Protein AF-A0A5D2BMU1-F1 (afdb_monomer)

Organism: Gossypium darwinii (NCBI:txid34276)

Nearest PDB structures (foldseek):
  6eri-assembly1_AC  TM=9.674E-01  e=3.797E-11  Spinacia oleracea
  6ddg-assembly1_B  TM=9.642E-01  e=1.837E-08  Staphylococcus aureus
  8uu5-assembly1_C  TM=9.598E-01  e=7.418E-08  Listeria innocua
  7p7t-assembly1_G  TM=9.546E-01  e=7.928E-08  Enterococcus faecalis
  7aqc-assembly1_C  TM=9.639E-01  e=1.760E-07  Bacillus subtilis subsp. subtilis str. 168

Mean predicted aligned error: 8.5 Å

Foldseek 3Di:
DPPFWDWDQDPVRDIDTDGPPDDDDDDDDPPPCPVVDDLPDPVSCVVVVDDDDDDLCPADVLQAVNHDDPDRDDSPDPADADSVRHGDPPDDPDDPPVVPPD

Structure (mmCIF, N/CA/C/O backbone):
data_AF-A0A5D2BMU1-F1
#
_entry.id   AF-A0A5D2BMU1-F1
#
loop_
_atom_site.group_PDB
_atom_site.id
_atom_site.type_symbol
_atom_site.label_atom_id
_atom_site.label_alt_id
_atom_site.label_comp_id
_atom_site.label_asym_id
_atom_site.label_entity_id
_atom_site.label_seq_id
_atom_site.pdbx_PDB_ins_code
_atom_site.Cartn_x
_atom_site.Cartn_y
_atom_site.Cartn_z
_atom_site.occupancy
_atom_site.B_iso_or_equiv
_atom_site.auth_seq_id
_atom_site.auth_comp_id
_atom_site.auth_asym_id
_atom_site.auth_atom_id
_atom_site.pdbx_PDB_model_num
ATOM 1 N N . MET A 1 1 ? -10.037 12.854 35.973 1.00 44.50 1 MET A N 1
ATOM 2 C CA . MET A 1 1 ? -10.984 12.004 35.218 1.00 44.50 1 MET A CA 1
ATOM 3 C C . MET A 1 1 ? -10.888 12.369 33.748 1.00 44.50 1 MET A C 1
ATOM 5 O O . MET A 1 1 ? -11.190 13.500 33.395 1.00 44.50 1 MET A O 1
ATOM 9 N N . GLU A 1 2 ? -10.404 11.451 32.914 1.00 57.00 2 GLU A N 1
ATOM 10 C CA . GLU A 1 2 ? -10.322 11.595 31.454 1.00 57.00 2 GLU A CA 1
ATOM 11 C C . GLU A 1 2 ? -11.751 11.824 30.913 1.00 57.00 2 GLU A C 1
ATOM 13 O O . GLU A 1 2 ? -12.564 10.905 30.889 1.00 57.00 2 GLU A O 1
ATOM 18 N N . GLY A 1 3 ? -12.145 13.079 30.670 1.00 70.19 3 GLY A N 1
ATOM 19 C CA . GLY A 1 3 ? -13.566 13.463 30.733 1.00 70.19 3 GLY A CA 1
ATOM 20 C C . GLY A 1 3 ? -14.370 13.262 29.448 1.00 70.19 3 GLY A C 1
ATOM 21 O O . GLY A 1 3 ? -15.542 12.908 29.516 1.00 70.19 3 GLY A O 1
ATOM 22 N N . LYS A 1 4 ? -13.756 13.456 28.275 1.00 84.19 4 LYS A N 1
ATOM 23 C CA . LYS A 1 4 ? -14.476 13.548 26.983 1.00 84.19 4 LYS A CA 1
ATOM 24 C C . LYS A 1 4 ? -13.999 12.559 25.916 1.00 84.19 4 LYS A C 1
ATOM 26 O O . LYS A 1 4 ? -14.730 12.292 24.966 1.00 84.19 4 LYS A O 1
ATOM 31 N N . SER A 1 5 ? -12.817 11.984 26.10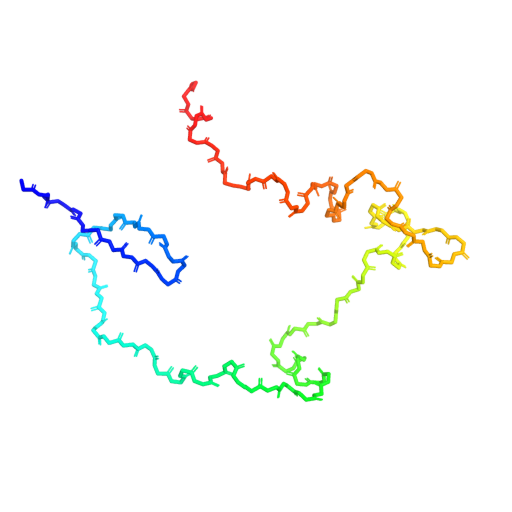6 1.00 89.50 5 SER A N 1
ATOM 32 C CA . SER A 1 5 ? -12.153 11.128 25.123 1.00 89.50 5 SER A CA 1
ATOM 33 C C . SER A 1 5 ? -11.799 9.777 25.739 1.00 89.50 5 SER A C 1
ATOM 35 O O . SER A 1 5 ? -11.644 9.677 26.956 1.00 89.50 5 SER A O 1
ATOM 37 N N . ALA A 1 6 ? -11.701 8.753 24.901 1.00 89.94 6 ALA A N 1
ATOM 38 C CA . ALA A 1 6 ? -11.216 7.423 25.224 1.00 89.94 6 ALA A CA 1
ATOM 39 C C . ALA A 1 6 ? -10.002 7.105 24.343 1.00 89.94 6 ALA A C 1
ATOM 41 O O . ALA A 1 6 ? -9.972 7.450 23.158 1.00 89.94 6 ALA A O 1
ATOM 42 N N . THR A 1 7 ? -9.009 6.443 24.928 1.00 92.81 7 THR A N 1
ATOM 43 C CA . THR A 1 7 ? -7.801 6.001 24.228 1.00 92.81 7 THR A CA 1
ATOM 44 C C . THR A 1 7 ? -8.036 4.629 23.594 1.00 92.81 7 THR A C 1
ATOM 46 O O . THR A 1 7 ? -8.392 3.681 24.292 1.00 92.81 7 THR A O 1
ATOM 49 N N . LEU A 1 8 ? -7.832 4.505 22.279 1.00 92.69 8 LEU A N 1
ATOM 50 C CA . LEU A 1 8 ? -8.016 3.256 21.531 1.00 92.69 8 LEU A CA 1
ATOM 51 C C . LEU A 1 8 ? -6.769 2.912 20.711 1.00 92.69 8 LEU A C 1
ATOM 53 O O . LEU A 1 8 ? -6.119 3.795 20.153 1.00 92.69 8 LEU A O 1
ATOM 57 N N . LYS A 1 9 ? -6.460 1.615 20.607 1.00 95.25 9 LYS A N 1
ATOM 58 C CA . LYS A 1 9 ? -5.410 1.087 19.726 1.00 95.25 9 LYS A CA 1
ATOM 59 C C . LYS A 1 9 ? -6.034 0.601 18.419 1.00 95.25 9 LYS A C 1
ATOM 61 O O . LYS A 1 9 ? -6.881 -0.289 18.428 1.00 95.25 9 LYS A O 1
ATOM 66 N N . LEU A 1 10 ? -5.614 1.189 17.306 1.00 94.62 10 LEU A N 1
ATOM 67 C CA . LEU A 1 10 ? -6.088 0.859 15.963 1.00 94.62 10 LEU A CA 1
ATOM 68 C C . LEU A 1 10 ? -5.397 -0.405 15.416 1.00 94.62 10 LEU A C 1
ATOM 70 O O . LEU A 1 10 ? -4.308 -0.758 15.876 1.00 94.62 10 LEU A O 1
ATOM 74 N N . PRO A 1 11 ? -5.965 -1.073 14.390 1.00 92.88 11 PRO A N 1
ATOM 75 C CA . PRO A 1 11 ? -5.305 -2.197 13.717 1.00 92.88 11 PRO A CA 1
ATOM 76 C C . PRO A 1 11 ? -3.987 -1.807 13.027 1.00 92.88 11 PRO A C 1
ATOM 78 O O . PRO A 1 11 ? -3.164 -2.677 12.765 1.00 92.88 11 PRO A O 1
ATOM 81 N N . SER A 1 12 ? -3.754 -0.512 12.773 1.00 92.69 12 SER A N 1
ATOM 82 C CA . SER A 1 12 ? -2.456 0.024 12.336 1.00 92.69 12 SER A CA 1
ATOM 83 C C . SER A 1 12 ? -1.376 -0.017 13.429 1.00 92.69 12 SER A C 1
ATOM 85 O O . SER A 1 12 ? -0.209 0.219 13.135 1.00 92.69 12 SER A O 1
ATOM 87 N N . GLY A 1 13 ? -1.746 -0.286 14.686 1.00 92.50 13 GLY A N 1
ATOM 88 C CA . GLY A 1 13 ? -0.873 -0.207 15.860 1.00 92.50 13 GLY A CA 1
ATOM 89 C C . GLY A 1 13 ? -0.827 1.177 16.515 1.00 92.50 13 GLY A C 1
ATOM 90 O O . GLY A 1 13 ? -0.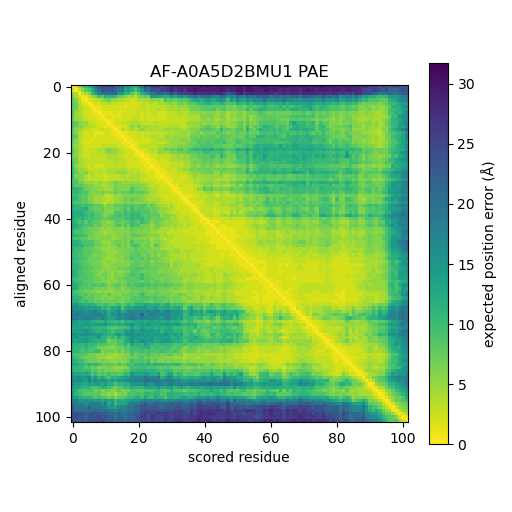345 1.289 17.641 1.00 92.50 13 GLY A O 1
ATOM 91 N N . GLU A 1 14 ? -1.368 2.202 15.852 1.00 93.56 14 GLU A N 1
ATOM 92 C CA . GLU A 1 14 ? -1.459 3.575 16.355 1.00 93.56 14 GLU A CA 1
ATOM 93 C C . GLU A 1 14 ? -2.418 3.674 17.551 1.00 93.56 14 GLU A C 1
ATOM 95 O O . GLU A 1 14 ? -3.493 3.066 17.555 1.00 93.56 14 GLU A O 1
ATOM 100 N N . VAL A 1 15 ? -2.040 4.461 18.559 1.00 94.94 15 VAL A N 1
ATOM 101 C CA . VAL A 1 15 ? -2.894 4.787 19.706 1.00 94.94 15 VAL A CA 1
ATOM 102 C C . VAL A 1 15 ? -3.490 6.172 19.489 1.00 94.94 15 VAL A C 1
ATOM 104 O O . VAL A 1 15 ? -2.754 7.150 19.370 1.00 94.94 15 VAL A O 1
ATOM 107 N N . ARG A 1 16 ? -4.822 6.259 19.440 1.00 93.25 16 ARG A N 1
ATOM 108 C CA . ARG A 1 16 ? -5.547 7.493 19.122 1.00 93.25 16 ARG A CA 1
ATOM 109 C C . ARG A 1 16 ? -6.655 7.774 20.134 1.00 93.25 16 ARG A C 1
ATOM 111 O O . ARG A 1 16 ? -7.341 6.864 20.596 1.00 93.25 16 ARG A O 1
ATOM 118 N N . LEU A 1 17 ? -6.845 9.056 20.442 1.00 93.50 17 LEU A N 1
ATOM 119 C CA . LEU A 1 17 ? -7.952 9.551 21.258 1.00 93.50 17 LEU A CA 1
ATOM 120 C C . LEU A 1 17 ? -9.208 9.736 20.398 1.00 93.50 17 LEU A C 1
ATOM 122 O O . LEU A 1 17 ? -9.170 10.419 19.372 1.00 93.50 17 LEU A O 1
ATOM 126 N N . ILE A 1 18 ? -10.322 9.149 20.831 1.00 92.25 18 ILE A N 1
ATOM 127 C CA . ILE A 1 18 ? -11.637 9.236 20.176 1.00 92.25 18 ILE A CA 1
ATOM 128 C C . ILE A 1 18 ? -12.670 9.744 21.190 1.00 92.25 18 ILE A C 1
ATOM 130 O O . ILE A 1 18 ? -12.530 9.509 22.385 1.00 92.25 18 ILE A O 1
ATOM 134 N N . SER A 1 19 ? -13.699 10.468 20.745 1.00 92.75 19 SER A N 1
ATOM 135 C CA . SER A 1 19 ? -14.782 10.933 21.625 1.00 92.75 19 SER A CA 1
ATOM 136 C C . SER A 1 19 ? -15.550 9.761 22.242 1.00 92.75 19 SER A C 1
ATOM 138 O O . SER A 1 19 ? -15.857 8.785 21.559 1.00 92.75 19 SER A O 1
ATOM 140 N N . LYS A 1 20 ? -15.930 9.881 23.518 1.00 91.31 20 LYS A N 1
ATOM 141 C CA . LYS A 1 20 ? -16.733 8.861 24.220 1.00 91.31 20 LYS A CA 1
ATOM 142 C C . LYS A 1 20 ? -18.146 8.690 23.659 1.00 91.31 20 LYS A C 1
ATOM 144 O O . LYS A 1 20 ? -18.767 7.662 23.893 1.00 91.31 20 LYS A O 1
ATOM 149 N N . ASN A 1 21 ? -18.641 9.681 22.920 1.00 92.69 21 ASN A N 1
ATOM 150 C CA . ASN A 1 21 ? -19.979 9.646 22.327 1.00 92.69 21 ASN A CA 1
ATOM 151 C C . ASN A 1 21 ? -20.027 8.844 21.012 1.00 92.69 21 ASN A C 1
ATOM 153 O O . ASN A 1 21 ? -21.094 8.712 20.418 1.00 92.69 21 ASN A O 1
ATOM 157 N N . CYS A 1 22 ? -18.890 8.341 20.520 1.00 92.12 22 CYS A N 1
ATOM 158 C CA . CYS A 1 22 ? -18.842 7.524 19.312 1.00 92.12 22 CYS A CA 1
ATOM 159 C C . CYS A 1 22 ? -19.349 6.100 19.587 1.00 92.12 22 CYS A C 1
ATOM 161 O O . CYS A 1 22 ? -18.905 5.441 20.524 1.00 92.12 22 CYS A O 1
ATOM 163 N N . SER A 1 23 ? -20.244 5.599 18.735 1.00 92.94 23 SER A N 1
ATOM 164 C CA . SER A 1 23 ? -20.715 4.212 18.794 1.00 92.94 23 SER A CA 1
ATOM 165 C C . SER A 1 23 ? -19.676 3.244 18.223 1.00 92.94 23 SER A C 1
ATOM 167 O O . SER A 1 23 ? -19.003 3.547 17.238 1.00 92.94 23 SER A O 1
ATOM 169 N N . ALA A 1 24 ? -19.584 2.052 18.810 1.00 92.88 24 ALA A N 1
ATOM 170 C CA . ALA A 1 24 ? -18.737 0.964 18.334 1.00 92.88 24 ALA A CA 1
ATOM 171 C C . ALA A 1 24 ? -19.467 -0.377 18.482 1.00 92.88 24 ALA A C 1
ATOM 173 O O . ALA A 1 24 ? -20.343 -0.526 19.332 1.00 92.88 24 ALA A O 1
ATOM 174 N N . THR A 1 25 ? -19.102 -1.353 17.652 1.00 94.62 25 THR A N 1
ATOM 175 C CA . THR A 1 25 ? -19.602 -2.731 17.760 1.00 94.62 25 THR A CA 1
ATOM 176 C C . THR A 1 25 ? -18.558 -3.599 18.448 1.00 94.62 25 THR A C 1
ATOM 178 O O . THR A 1 25 ? -17.365 -3.473 18.174 1.00 94.62 25 THR A O 1
ATOM 181 N N . VAL A 1 26 ? -19.005 -4.478 19.344 1.00 94.06 26 VAL A N 1
ATOM 182 C CA . VAL A 1 26 ? -18.133 -5.417 20.054 1.00 94.06 26 VAL A CA 1
ATOM 183 C C . VAL A 1 26 ? -17.835 -6.619 19.160 1.00 94.06 26 VAL A C 1
ATOM 185 O O . VAL A 1 26 ? -18.752 -7.251 18.644 1.00 94.06 26 VAL A O 1
ATOM 188 N N . GLY A 1 27 ? -16.553 -6.955 19.018 1.00 93.31 27 GLY A N 1
ATOM 189 C CA . GLY A 1 27 ? -16.097 -8.160 18.325 1.00 93.31 27 GLY A CA 1
ATOM 190 C C . GLY A 1 27 ? -15.116 -7.887 17.188 1.00 93.31 27 GLY A C 1
ATOM 191 O O . GLY A 1 27 ? -14.861 -6.748 16.801 1.00 93.31 27 GLY A O 1
ATOM 192 N N . GLN A 1 28 ? -14.540 -8.965 16.662 1.00 92.56 28 GLN A N 1
ATOM 193 C CA . GLN A 1 28 ? -13.663 -8.928 15.497 1.00 92.56 28 GLN A CA 1
ATOM 194 C C . GLN A 1 28 ? -14.491 -9.070 14.214 1.00 92.56 28 GLN A C 1
ATOM 196 O O . GLN A 1 28 ? -15.447 -9.842 14.164 1.00 92.56 28 GLN A O 1
ATOM 201 N N . VAL A 1 29 ? -14.093 -8.369 13.151 1.00 94.88 29 VAL A N 1
ATOM 202 C CA . VAL A 1 29 ? -14.673 -8.580 11.817 1.00 94.88 29 VAL A CA 1
ATOM 203 C C . VAL A 1 29 ? -14.386 -10.017 11.359 1.00 94.88 29 VAL A C 1
ATOM 205 O O . VAL A 1 29 ? -13.245 -10.477 11.422 1.00 94.88 29 VAL A O 1
ATOM 208 N N . GLY A 1 30 ? -15.423 -10.732 10.908 1.00 94.06 30 GLY A N 1
ATOM 209 C 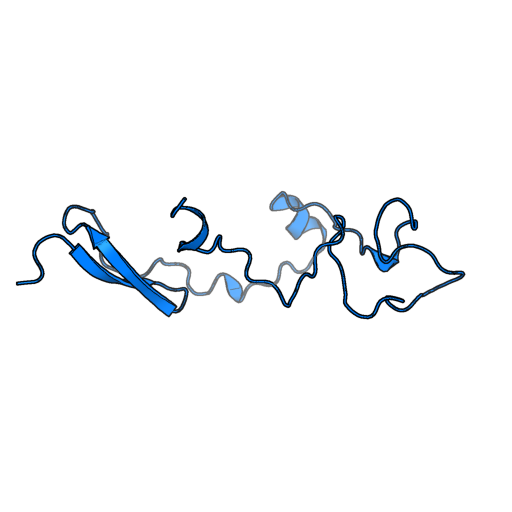CA . GLY A 1 30 ? -15.308 -12.108 10.409 1.00 94.06 30 GLY A CA 1
ATOM 210 C C . GLY A 1 30 ? -14.488 -12.233 9.113 1.00 94.06 30 GLY A C 1
ATOM 211 O O . GLY A 1 30 ? -13.998 -11.247 8.571 1.00 94.06 30 GLY A O 1
ATOM 212 N N . ASN A 1 31 ? -14.363 -13.458 8.580 1.00 92.81 31 ASN A N 1
ATOM 213 C CA . ASN A 1 31 ? -13.576 -13.761 7.367 1.00 92.81 31 ASN A CA 1
ATOM 214 C C . ASN A 1 31 ? -12.066 -13.440 7.505 1.00 92.81 31 ASN A C 1
ATOM 216 O O . ASN A 1 31 ? -11.427 -12.910 6.596 1.00 92.81 31 ASN A O 1
ATOM 220 N N . VAL A 1 32 ? -11.478 -13.813 8.647 1.00 93.00 32 VAL A N 1
ATOM 221 C CA . VAL A 1 32 ? -10.061 -13.566 8.989 1.00 93.00 32 VAL A CA 1
ATOM 222 C C . VAL A 1 32 ? -9.083 -14.164 7.957 1.00 93.00 32 VAL A C 1
ATOM 224 O O . VAL A 1 32 ? -8.026 -13.596 7.695 1.00 93.00 32 VAL A O 1
ATOM 227 N N . GLY A 1 33 ? -9.452 -15.274 7.308 1.00 93.00 33 GLY A N 1
ATOM 228 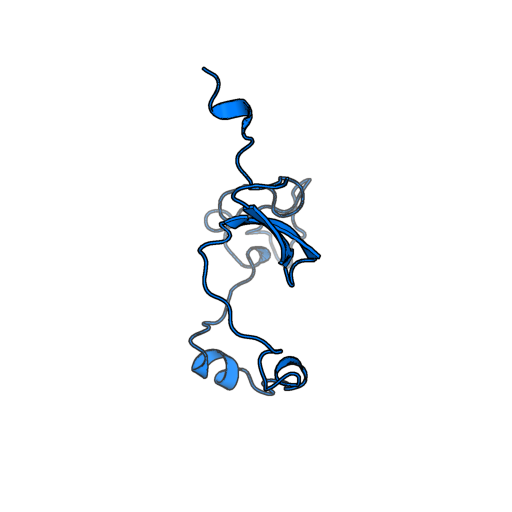C CA . GLY A 1 33 ? -8.631 -15.974 6.310 1.00 93.00 33 GLY A CA 1
ATOM 229 C C . GLY A 1 33 ? -8.658 -15.383 4.895 1.00 93.00 33 GLY A C 1
ATOM 230 O O . GLY A 1 33 ? -8.109 -15.987 3.974 1.00 93.00 33 GLY A O 1
ATOM 231 N N . VAL A 1 34 ? -9.286 -14.222 4.668 1.00 93.38 34 VAL A N 1
ATOM 232 C CA . VAL A 1 34 ? -9.412 -13.646 3.314 1.00 93.38 34 VAL A CA 1
ATOM 233 C C . VAL A 1 34 ? -8.059 -13.427 2.625 1.00 93.38 34 VAL A C 1
ATOM 235 O O . VAL A 1 34 ? -7.940 -13.661 1.424 1.00 93.38 34 VAL A O 1
ATOM 238 N N . ASN A 1 35 ? -7.024 -13.077 3.393 1.00 92.25 35 ASN A N 1
ATOM 239 C CA . ASN A 1 35 ? -5.674 -12.820 2.884 1.00 92.25 35 ASN A CA 1
ATOM 240 C C . ASN A 1 35 ? -4.898 -14.092 2.507 1.00 92.25 35 ASN A C 1
ATOM 242 O O . ASN A 1 35 ? -3.860 -13.994 1.860 1.00 92.25 35 ASN A O 1
ATOM 246 N N . GLN A 1 36 ? -5.382 -15.279 2.883 1.00 93.62 36 GLN A N 1
ATOM 247 C CA . GLN A 1 36 ? -4.750 -16.552 2.512 1.00 93.62 36 GLN A CA 1
ATOM 248 C C . GLN A 1 36 ? -5.095 -16.973 1.074 1.00 93.62 36 GLN A C 1
ATOM 250 O O . GLN A 1 36 ? -4.478 -17.883 0.523 1.00 93.62 36 GLN A O 1
ATOM 255 N N . LYS A 1 37 ? -6.081 -16.322 0.446 1.00 91.94 37 LYS A N 1
ATOM 256 C CA . LYS A 1 37 ? -6.521 -16.635 -0.916 1.00 91.94 37 LYS A CA 1
ATOM 257 C C . LYS A 1 37 ? -5.588 -15.986 -1.943 1.00 91.94 37 LYS A C 1
ATOM 259 O O . LYS A 1 37 ? -5.437 -14.767 -1.971 1.00 91.94 37 LYS A O 1
ATOM 264 N N . SER A 1 38 ? -5.027 -16.788 -2.848 1.00 91.06 38 SER A N 1
ATOM 265 C CA . SER A 1 38 ? -4.325 -16.288 -4.037 1.00 91.06 38 SER A CA 1
ATOM 266 C C . SER A 1 38 ? -5.302 -16.091 -5.199 1.00 91.06 38 SER A C 1
ATOM 268 O O . SER A 1 38 ? -6.158 -16.935 -5.451 1.00 91.06 38 SER A O 1
ATOM 270 N N . LEU A 1 39 ? -5.169 -14.984 -5.940 1.00 90.50 39 LEU A N 1
ATOM 271 C CA . LEU A 1 39 ? -6.047 -14.663 -7.077 1.00 90.50 39 LEU A CA 1
ATOM 272 C C . LEU A 1 39 ? -5.832 -15.580 -8.299 1.00 90.50 39 LEU A C 1
ATOM 274 O O . LEU A 1 39 ? -6.708 -15.639 -9.167 1.00 90.50 39 LEU A O 1
ATOM 278 N N . GLY A 1 40 ? -4.691 -16.282 -8.372 1.00 93.81 40 GLY A N 1
ATOM 279 C CA . GLY A 1 40 ? -4.364 -17.351 -9.332 1.00 93.81 40 GLY A CA 1
ATOM 280 C C . GLY A 1 40 ? -4.161 -16.931 -10.796 1.00 93.81 40 GLY A C 1
ATOM 281 O O . GLY A 1 40 ? -3.258 -17.429 -11.457 1.00 93.81 40 GLY A O 1
ATOM 282 N N . ARG A 1 41 ? -4.962 -15.993 -11.312 1.00 94.50 41 ARG A N 1
ATOM 283 C CA . ARG A 1 41 ? -4.920 -15.504 -12.700 1.00 94.50 41 ARG A CA 1
ATOM 284 C C . ARG A 1 41 ? -5.008 -13.983 -12.765 1.00 94.50 41 ARG A C 1
ATOM 286 O O . ARG A 1 41 ? -5.617 -13.345 -11.906 1.00 94.50 41 ARG A O 1
ATOM 293 N N . ALA A 1 42 ? -4.482 -13.407 -13.845 1.00 92.56 42 ALA A N 1
ATOM 294 C CA . ALA A 1 42 ? -4.531 -11.965 -14.083 1.00 92.56 42 ALA A CA 1
ATOM 295 C C . ALA A 1 42 ? -5.974 -11.419 -14.126 1.00 92.56 42 ALA A C 1
ATOM 297 O O . ALA A 1 42 ? -6.265 -10.402 -13.501 1.00 92.56 42 ALA A O 1
ATOM 298 N N . GLY A 1 43 ? -6.899 -12.134 -14.783 1.00 94.75 43 GLY A N 1
ATOM 299 C CA . GLY A 1 43 ? -8.300 -11.713 -14.922 1.00 94.75 43 GLY A CA 1
ATOM 300 C C . GLY A 1 43 ? -9.047 -11.546 -13.593 1.00 94.75 43 GLY A C 1
ATOM 301 O O . GLY A 1 43 ? -9.851 -10.627 -13.461 1.00 94.75 43 GLY A O 1
ATOM 302 N N . SER A 1 44 ? -8.716 -12.343 -12.569 1.00 94.62 44 SER A N 1
ATOM 303 C CA . SER A 1 44 ? -9.314 -12.214 -11.232 1.00 94.62 44 SER A CA 1
ATOM 304 C C . SER A 1 44 ? -9.035 -10.843 -10.607 1.00 94.62 44 SER A C 1
ATOM 306 O O . SER A 1 44 ? -9.858 -10.327 -9.859 1.00 94.62 44 SER A O 1
ATOM 308 N N . LYS A 1 45 ? -7.894 -10.217 -10.927 1.00 94.38 45 LYS A N 1
ATOM 309 C CA . LYS A 1 45 ? -7.565 -8.861 -10.465 1.00 94.38 45 LYS A CA 1
ATOM 310 C C . LYS A 1 45 ? -8.409 -7.801 -11.179 1.00 94.38 45 LYS A C 1
ATOM 312 O O . LYS A 1 45 ? -8.831 -6.838 -10.542 1.00 94.38 45 LYS A O 1
ATOM 317 N N . CYS A 1 46 ? -8.711 -8.011 -12.460 1.00 94.88 46 CYS A N 1
ATOM 318 C CA . CYS A 1 46 ? -9.581 -7.1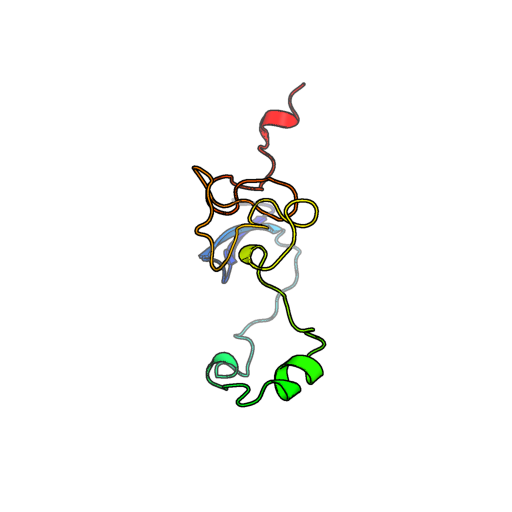26 -13.233 1.00 94.88 46 CYS A CA 1
ATOM 319 C C . CYS A 1 46 ? -11.030 -7.154 -12.727 1.00 94.88 46 CYS A C 1
ATOM 321 O O . CYS A 1 46 ? -11.675 -6.111 -12.704 1.00 94.88 46 CYS A O 1
ATOM 323 N N . TRP A 1 47 ? -11.524 -8.303 -12.252 1.00 95.69 47 TRP A N 1
ATOM 324 C CA . TRP A 1 47 ? -12.857 -8.413 -11.636 1.00 95.69 47 TRP A CA 1
ATOM 325 C C . TRP A 1 47 ? -13.008 -7.586 -10.358 1.00 95.69 47 TRP A C 1
ATOM 327 O O . TRP A 1 47 ? -14.104 -7.147 -10.034 1.00 95.69 47 TRP A O 1
ATOM 337 N N . LEU A 1 48 ? -11.899 -7.311 -9.666 1.00 94.94 48 LEU A N 1
ATOM 338 C CA . LEU A 1 48 ? -11.851 -6.410 -8.512 1.00 94.94 48 LEU A CA 1
ATOM 339 C C . LEU A 1 48 ? -11.746 -4.925 -8.916 1.00 94.94 48 LEU A C 1
ATOM 341 O O . LEU A 1 48 ? -11.414 -4.090 -8.077 1.00 94.94 48 LEU A O 1
ATOM 345 N N . GLY A 1 49 ? -11.923 -4.592 -10.200 1.00 95.06 49 GLY A N 1
ATOM 346 C CA . GLY A 1 49 ? -11.795 -3.229 -10.726 1.00 95.06 49 GLY A CA 1
ATOM 347 C C . GLY A 1 49 ? -10.353 -2.712 -10.814 1.00 95.06 49 GLY A C 1
ATOM 348 O O . GLY A 1 49 ? -10.132 -1.538 -11.108 1.00 95.06 49 GLY A O 1
ATOM 349 N N . LYS A 1 50 ? -9.342 -3.558 -10.573 1.00 95.12 50 LYS A N 1
ATOM 350 C CA . LYS A 1 50 ? -7.929 -3.154 -10.610 1.00 95.12 50 LYS A CA 1
ATOM 351 C C . LYS A 1 50 ? -7.342 -3.371 -12.001 1.00 95.12 50 LYS A C 1
ATOM 353 O O . LYS A 1 50 ? -7.124 -4.507 -12.422 1.00 95.12 50 LYS A O 1
ATOM 358 N N . ARG A 1 51 ? -7.035 -2.271 -12.691 1.00 95.00 51 ARG A N 1
ATOM 359 C CA . ARG A 1 51 ? -6.382 -2.281 -14.009 1.00 95.00 51 ARG A CA 1
ATOM 360 C C . ARG A 1 51 ? -4.893 -2.665 -13.901 1.00 95.00 51 ARG A C 1
ATOM 362 O O . ARG A 1 51 ? -4.292 -2.487 -12.836 1.00 95.00 51 ARG A O 1
ATOM 369 N N . PRO A 1 52 ? -4.280 -3.193 -14.977 1.00 95.12 52 PRO A N 1
ATOM 370 C CA . PRO A 1 52 ? -2.832 -3.386 -15.047 1.00 95.12 52 PRO A CA 1
ATOM 371 C C . PRO A 1 52 ? -2.077 -2.072 -14.805 1.00 95.12 52 PRO A C 1
ATOM 373 O O . PRO A 1 52 ? -2.511 -1.016 -15.258 1.00 95.12 52 PRO A O 1
ATOM 376 N N . VAL A 1 53 ? -0.944 -2.146 -14.103 1.00 95.56 53 VAL A N 1
ATOM 377 C CA . VAL A 1 53 ? -0.084 -0.992 -13.796 1.00 95.56 53 VAL A CA 1
ATOM 378 C C . VAL A 1 53 ? 1.251 -1.173 -14.511 1.00 95.56 53 VAL A C 1
ATOM 380 O O . VAL A 1 53 ? 1.855 -2.244 -14.425 1.00 95.56 53 VAL A O 1
ATOM 383 N N . VAL A 1 54 ? 1.710 -0.133 -15.208 1.00 95.12 54 VAL A N 1
ATOM 384 C CA . VAL A 1 54 ? 2.984 -0.123 -15.940 1.00 95.12 54 VAL A CA 1
ATOM 385 C C . VAL A 1 54 ? 4.100 0.387 -15.028 1.00 95.12 54 VAL A C 1
ATOM 387 O O . VAL A 1 54 ? 3.908 1.321 -14.253 1.00 95.12 54 VAL A O 1
ATOM 390 N N . ARG A 1 55 ? 5.284 -0.231 -15.102 1.00 93.31 55 ARG A N 1
ATOM 391 C CA . ARG A 1 55 ? 6.460 0.211 -14.336 1.00 93.31 55 ARG A CA 1
ATOM 392 C C . ARG A 1 55 ? 7.053 1.471 -14.966 1.00 93.31 55 ARG A C 1
ATOM 394 O O . ARG A 1 55 ? 7.331 1.467 -16.159 1.00 93.31 55 ARG A O 1
ATOM 401 N N . GLY A 1 56 ? 7.362 2.478 -14.149 1.00 91.88 56 GLY A N 1
ATOM 402 C CA . GLY A 1 56 ? 7.935 3.749 -14.613 1.00 91.88 56 GLY A CA 1
ATOM 403 C C . GLY A 1 56 ? 9.274 3.645 -15.354 1.00 91.88 56 GLY A C 1
ATOM 404 O O . GLY A 1 56 ? 9.578 4.497 -16.171 1.00 91.88 56 GLY A O 1
ATOM 405 N N . VAL A 1 57 ? 10.052 2.582 -15.121 1.00 92.88 57 VAL A N 1
ATOM 406 C CA . VAL A 1 57 ? 11.323 2.316 -15.835 1.00 92.88 57 VAL A CA 1
ATOM 407 C C . VAL A 1 57 ? 11.109 2.006 -17.323 1.00 92.88 57 VAL A C 1
ATOM 409 O O . VAL A 1 57 ? 12.009 2.179 -18.128 1.00 92.88 57 VAL A O 1
ATOM 412 N N . VAL A 1 58 ? 9.921 1.522 -17.695 1.00 92.81 58 VAL A N 1
ATOM 413 C CA . VAL A 1 58 ? 9.590 1.152 -19.085 1.00 92.81 58 VAL A CA 1
ATOM 414 C C . VAL A 1 58 ? 8.986 2.337 -19.850 1.00 92.81 58 VAL A C 1
ATOM 416 O O . VAL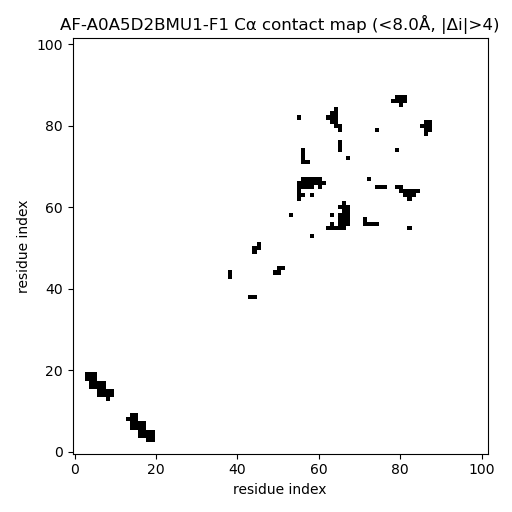 A 1 58 ? 8.764 2.251 -21.051 1.00 92.81 58 VAL A O 1
ATOM 419 N N . MET A 1 59 ? 8.676 3.433 -19.158 1.00 94.88 59 MET A N 1
ATOM 420 C CA . MET A 1 59 ? 8.055 4.610 -19.760 1.00 94.88 59 MET A CA 1
ATOM 421 C C . MET A 1 59 ? 9.101 5.507 -20.436 1.00 94.88 59 MET A C 1
ATOM 423 O O . MET A 1 59 ? 10.306 5.313 -20.259 1.00 94.88 59 MET A O 1
ATOM 427 N N . ASN A 1 60 ? 8.654 6.508 -21.196 1.00 93.88 60 ASN A N 1
ATOM 428 C CA . ASN A 1 60 ? 9.557 7.502 -21.773 1.00 93.88 60 ASN A CA 1
ATOM 429 C C . ASN A 1 60 ? 10.022 8.508 -20.699 1.00 93.88 60 ASN A C 1
ATOM 431 O O . ASN A 1 60 ? 9.316 8.702 -19.704 1.00 93.88 60 ASN A O 1
ATOM 435 N N . PRO A 1 61 ? 11.156 9.210 -20.900 1.00 91.88 61 PRO A N 1
ATOM 436 C CA . PRO A 1 61 ? 11.646 10.233 -19.965 1.00 91.88 61 PRO A CA 1
ATOM 437 C C . PRO A 1 61 ? 10.642 11.354 -19.645 1.00 91.88 61 PRO A C 1
ATOM 439 O O . 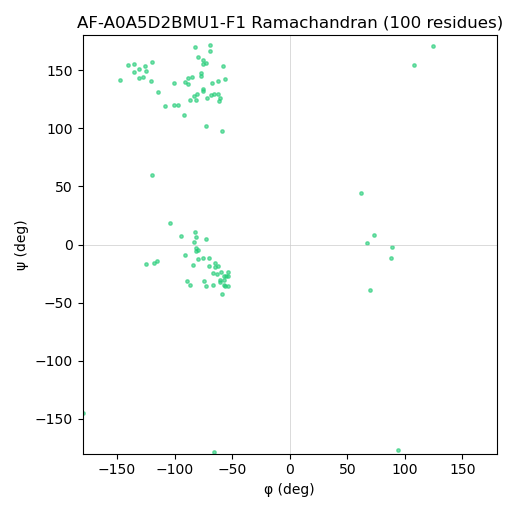PRO A 1 61 ? 10.713 11.949 -18.573 1.00 91.88 61 PRO A O 1
ATOM 442 N N . ILE A 1 62 ? 9.716 11.644 -20.569 1.00 93.12 62 ILE A N 1
ATOM 443 C CA . ILE A 1 62 ? 8.642 12.636 -20.396 1.00 93.12 62 ILE A CA 1
ATOM 444 C C . ILE A 1 62 ? 7.525 12.145 -19.462 1.00 93.12 62 ILE A C 1
ATOM 446 O O . ILE A 1 62 ? 6.930 12.940 -18.742 1.00 93.12 62 ILE A O 1
ATOM 450 N N . ASP A 1 63 ? 7.264 10.838 -19.446 1.00 93.81 63 ASP A N 1
ATOM 451 C CA . ASP A 1 63 ? 6.128 10.234 -18.743 1.00 93.81 63 ASP A CA 1
ATOM 452 C C . ASP A 1 63 ? 6.473 9.859 -17.298 1.00 93.81 63 ASP A C 1
ATOM 454 O O . ASP A 1 63 ? 5.614 9.845 -16.414 1.00 93.81 63 ASP A O 1
ATOM 458 N N . HIS A 1 64 ? 7.735 9.499 -17.049 1.00 93.31 64 HIS A N 1
ATOM 459 C CA . HIS A 1 64 ? 8.188 9.085 -15.732 1.00 93.31 64 HIS A CA 1
ATOM 460 C C . HIS A 1 64 ? 9.645 9.483 -15.498 1.00 93.31 64 HIS A C 1
ATOM 462 O O . HIS A 1 64 ? 10.482 9.268 -16.375 1.00 93.31 64 HIS A O 1
ATOM 468 N N . PRO A 1 65 ? 10.014 9.926 -14.281 1.00 92.75 65 PRO A N 1
ATOM 469 C CA . PRO A 1 65 ? 11.403 10.241 -13.955 1.00 92.75 65 PRO A CA 1
ATOM 470 C C . PRO A 1 65 ? 12.381 9.092 -14.262 1.00 92.75 65 PRO A C 1
ATOM 472 O O . PRO A 1 65 ? 13.504 9.323 -14.685 1.00 92.75 65 PRO A O 1
ATOM 475 N N . HIS A 1 66 ? 11.964 7.846 -14.063 1.00 92.6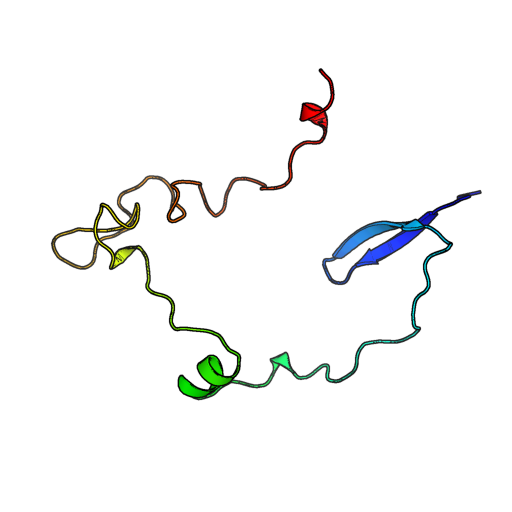2 66 HIS A N 1
ATOM 476 C CA . HIS A 1 66 ? 12.786 6.656 -14.347 1.00 92.62 66 HIS A CA 1
ATOM 477 C C . HIS A 1 66 ? 12.766 6.186 -15.809 1.00 92.62 66 HIS A C 1
ATOM 479 O O . HIS A 1 66 ? 13.317 5.124 -16.086 1.00 92.62 66 HIS A O 1
ATOM 485 N N . GLY A 1 67 ? 12.071 6.891 -16.697 1.00 92.00 67 GLY A N 1
ATOM 486 C CA . GLY A 1 67 ? 11.897 6.468 -18.078 1.00 92.00 67 GLY A CA 1
ATOM 487 C C . GLY A 1 67 ? 13.143 6.668 -18.943 1.00 92.00 67 GLY A C 1
ATOM 488 O O . GLY A 1 67 ? 13.963 7.547 -18.676 1.00 92.00 67 GLY A O 1
ATOM 489 N N . GLY A 1 68 ? 13.240 5.879 -20.015 1.00 91.19 68 GLY A N 1
ATOM 490 C CA . GLY A 1 68 ? 14.306 5.947 -21.021 1.00 91.19 68 GLY A CA 1
ATOM 491 C C . GLY A 1 68 ? 15.501 5.007 -20.807 1.00 91.19 68 GLY A C 1
ATOM 492 O O . GLY A 1 68 ? 15.539 4.194 -19.885 1.00 91.19 68 GLY A O 1
ATOM 493 N N . GLY A 1 69 ? 16.482 5.134 -21.708 1.00 87.44 69 GLY A N 1
ATOM 494 C CA . GLY A 1 69 ? 17.659 4.265 -21.826 1.00 87.44 69 GLY A CA 1
ATOM 495 C C . GLY A 1 69 ? 17.604 3.356 -23.061 1.00 87.44 69 GLY A C 1
ATOM 496 O O . GLY A 1 69 ? 16.528 3.017 -23.542 1.00 87.44 69 GLY A O 1
ATOM 497 N N . GLU A 1 70 ? 18.767 2.937 -23.568 1.00 86.75 70 GLU A N 1
ATOM 498 C CA . GLU A 1 70 ? 18.901 2.087 -24.774 1.00 86.75 70 GLU A CA 1
ATOM 499 C C . GLU A 1 70 ? 18.480 0.618 -24.547 1.00 86.75 70 GLU A C 1
ATOM 501 O O . GLU A 1 70 ? 18.598 -0.233 -25.425 1.00 86.75 70 GLU A O 1
ATOM 506 N N . GLY A 1 71 ? 17.970 0.299 -23.357 1.00 86.50 71 GLY A N 1
ATOM 507 C CA . GLY A 1 71 ? 17.568 -1.040 -22.954 1.00 86.50 71 GLY A CA 1
ATOM 508 C C . GLY A 1 71 ? 17.014 -1.036 -21.534 1.00 86.50 71 GLY A C 1
ATOM 509 O O . GLY A 1 71 ? 16.376 -0.081 -21.094 1.00 86.50 71 GLY A O 1
ATOM 510 N N . ARG A 1 72 ? 17.267 -2.103 -20.770 1.00 87.62 72 ARG A N 1
ATOM 511 C CA . ARG A 1 72 ? 16.872 -2.133 -19.356 1.00 87.62 72 ARG A CA 1
ATOM 512 C C . ARG A 1 72 ? 17.781 -1.211 -18.540 1.00 87.62 72 ARG A C 1
ATOM 514 O O . ARG A 1 72 ? 18.886 -1.601 -18.177 1.00 87.62 72 ARG A O 1
ATOM 521 N N . ALA A 1 73 ? 17.282 -0.025 -18.208 1.00 87.62 73 ALA A N 1
ATOM 522 C CA . ALA A 1 73 ? 18.012 0.940 -17.400 1.00 87.62 73 ALA A CA 1
ATOM 523 C C . ALA A 1 73 ? 17.854 0.687 -15.883 1.00 87.62 73 ALA A C 1
ATOM 525 O O . ALA A 1 73 ? 16.776 0.287 -15.418 1.00 87.62 73 ALA A O 1
ATOM 526 N N . PRO A 1 74 ? 18.905 0.931 -15.077 1.00 87.75 74 PRO A N 1
ATOM 527 C CA . PRO A 1 74 ? 18.738 1.198 -13.654 1.00 87.75 74 PRO A CA 1
ATOM 528 C C . PRO A 1 74 ? 18.056 2.565 -13.454 1.00 87.75 74 PRO A C 1
ATOM 530 O O . PRO A 1 74 ? 17.903 3.343 -14.386 1.00 87.75 74 PRO A O 1
ATOM 533 N N . ILE A 1 75 ? 17.673 2.894 -12.218 1.00 87.38 75 ILE A N 1
ATOM 534 C CA . ILE A 1 75 ? 16.920 4.124 -11.890 1.00 87.38 75 ILE A CA 1
ATOM 535 C C . ILE A 1 75 ? 17.634 5.421 -12.327 1.00 87.38 75 ILE A C 1
ATOM 537 O O . ILE A 1 75 ? 16.971 6.430 -12.554 1.00 87.38 75 ILE A O 1
ATOM 541 N N . GLY A 1 76 ? 18.970 5.428 -12.412 1.00 84.19 76 GLY A N 1
ATOM 542 C CA . GLY A 1 76 ? 19.754 6.573 -12.906 1.00 84.19 76 GLY A CA 1
ATOM 543 C C . GLY A 1 76 ? 19.716 7.833 -12.025 1.00 84.19 76 GLY A C 1
ATOM 544 O O . GLY A 1 76 ? 20.336 8.838 -12.359 1.00 84.19 76 GLY A O 1
ATOM 545 N N . ARG A 1 77 ? 19.015 7.798 -10.884 1.00 85.44 77 ARG A N 1
ATOM 546 C CA . ARG A 1 77 ? 18.930 8.870 -9.880 1.00 85.44 77 ARG A CA 1
ATOM 547 C C . ARG A 1 77 ? 19.445 8.395 -8.524 1.00 85.44 77 ARG A C 1
ATOM 549 O O . ARG A 1 77 ? 19.393 7.209 -8.216 1.00 85.44 77 ARG A O 1
ATOM 556 N N . LYS A 1 78 ? 19.866 9.351 -7.682 1.00 86.06 78 LYS A N 1
ATOM 557 C CA . LYS A 1 78 ? 20.294 9.098 -6.291 1.00 86.06 78 LYS A CA 1
ATOM 558 C C . LYS A 1 78 ? 19.219 8.388 -5.459 1.00 86.06 78 LYS A C 1
ATOM 560 O O . LYS A 1 78 ? 19.552 7.592 -4.593 1.00 86.06 78 LYS A O 1
ATOM 565 N N . LYS A 1 79 ? 17.945 8.705 -5.708 1.00 87.25 79 LYS A N 1
ATOM 566 C CA . LYS A 1 79 ? 16.778 8.137 -5.026 1.00 87.25 79 LYS A CA 1
ATOM 567 C C . LYS A 1 79 ? 15.703 7.794 -6.060 1.00 87.25 79 LYS A C 1
ATOM 569 O O . LYS A 1 79 ? 15.604 8.510 -7.063 1.00 87.25 79 LYS A O 1
ATOM 574 N N . PRO A 1 80 ? 14.891 6.747 -5.832 1.00 90.12 80 PRO A N 1
ATOM 575 C CA . PRO A 1 80 ? 13.677 6.533 -6.605 1.00 90.12 80 PRO A CA 1
ATOM 576 C C . PRO A 1 80 ? 12.742 7.743 -6.482 1.00 90.12 80 PRO A C 1
ATOM 578 O O . PRO A 1 80 ? 12.763 8.446 -5.474 1.00 90.12 80 PRO A O 1
ATOM 581 N N . ALA A 1 81 ? 11.906 7.961 -7.486 1.00 91.00 81 ALA A N 1
ATOM 582 C CA . ALA A 1 81 ? 10.920 9.026 -7.539 1.00 91.00 81 ALA A CA 1
ATOM 583 C C . ALA A 1 81 ? 9.545 8.481 -7.947 1.00 91.00 81 ALA A C 1
ATOM 585 O O . ALA A 1 81 ? 9.428 7.490 -8.673 1.00 91.00 81 ALA A O 1
ATOM 586 N N . THR A 1 82 ? 8.504 9.153 -7.467 1.00 91.50 82 THR A N 1
ATOM 587 C CA . THR A 1 82 ? 7.129 9.013 -7.960 1.00 91.50 82 THR A CA 1
ATOM 588 C C . THR A 1 82 ? 7.008 9.603 -9.373 1.00 91.50 82 THR A C 1
ATOM 590 O O . THR A 1 82 ? 7.894 10.358 -9.780 1.00 91.50 82 THR A O 1
ATOM 593 N N . PRO A 1 83 ? 5.917 9.338 -10.120 1.00 90.88 83 PRO A N 1
ATOM 594 C CA . PRO A 1 83 ? 5.694 9.955 -11.432 1.00 90.88 83 PRO A CA 1
ATOM 595 C C . PRO A 1 83 ? 5.770 11.491 -11.416 1.00 90.88 83 PRO A C 1
ATOM 597 O O . PRO A 1 83 ? 6.159 12.098 -12.403 1.00 90.88 83 PRO A O 1
ATOM 600 N N . TRP A 1 84 ? 5.475 12.111 -10.270 1.00 89.50 84 TRP A N 1
ATOM 601 C CA . TRP A 1 84 ? 5.522 13.563 -10.061 1.00 89.50 84 TRP A CA 1
ATOM 602 C C . TRP A 1 84 ? 6.843 14.073 -9.465 1.00 89.50 84 TRP A C 1
ATOM 604 O O . TRP A 1 84 ? 6.944 15.237 -9.095 1.00 89.50 84 TRP A O 1
ATOM 614 N N . GLY A 1 85 ? 7.861 13.221 -9.329 1.00 85.44 85 GLY A N 1
ATOM 615 C CA . GLY A 1 85 ? 9.200 13.628 -8.888 1.00 85.44 85 GLY A CA 1
ATOM 616 C C . GLY A 1 85 ? 9.450 13.625 -7.374 1.00 85.44 85 GLY A C 1
ATOM 617 O O . GLY A 1 85 ? 10.581 13.869 -6.960 1.00 85.44 85 GLY A O 1
ATOM 618 N N . TYR A 1 86 ? 8.462 13.298 -6.536 1.00 87.00 86 TYR A N 1
ATOM 619 C CA . TYR A 1 86 ? 8.652 13.195 -5.080 1.00 87.00 86 TYR A CA 1
ATOM 620 C C . TYR A 1 86 ? 9.358 11.892 -4.668 1.00 87.00 86 TYR A C 1
ATOM 622 O O . TYR A 1 86 ? 9.118 10.861 -5.308 1.00 87.00 86 TYR A O 1
ATOM 630 N N . PRO A 1 87 ? 10.172 11.890 -3.594 1.00 86.69 87 PRO A N 1
ATOM 631 C CA . PRO A 1 87 ? 10.790 10.675 -3.064 1.00 86.69 87 PRO A CA 1
ATOM 632 C C . PRO A 1 87 ? 9.725 9.745 -2.439 1.00 86.69 87 PRO A C 1
ATOM 634 O O . PRO A 1 87 ? 8.955 10.188 -1.593 1.00 86.69 87 PRO A O 1
ATOM 637 N N . PRO A 1 88 ? 9.663 8.450 -2.800 1.00 78.94 88 PRO A N 1
ATOM 638 C CA . PRO A 1 88 ? 8.590 7.556 -2.366 1.00 78.94 88 PRO A CA 1
ATOM 639 C C . PRO A 1 88 ? 8.798 6.930 -0.978 1.00 78.94 88 PRO A C 1
ATOM 641 O O . PRO A 1 88 ? 7.837 6.420 -0.414 1.00 78.94 88 PRO A O 1
ATOM 644 N N . PHE A 1 89 ? 10.022 6.926 -0.436 1.00 74.00 89 PHE A N 1
ATOM 645 C CA . PHE A 1 89 ? 10.353 6.160 0.778 1.00 74.00 89 PHE A CA 1
ATOM 646 C C . PHE A 1 89 ? 10.805 6.999 1.978 1.00 74.00 89 PHE A C 1
ATOM 648 O O . PHE A 1 89 ? 10.835 6.483 3.088 1.00 74.00 89 PHE A O 1
ATOM 655 N N . GLU A 1 90 ? 11.170 8.266 1.785 1.00 66.38 90 GLU A N 1
ATOM 656 C CA . GLU A 1 90 ? 11.924 9.014 2.804 1.00 66.38 90 GLU A CA 1
ATOM 657 C C . GLU A 1 90 ? 11.179 10.205 3.415 1.00 66.38 90 GLU A C 1
ATOM 659 O O . GLU A 1 90 ? 11.606 10.720 4.4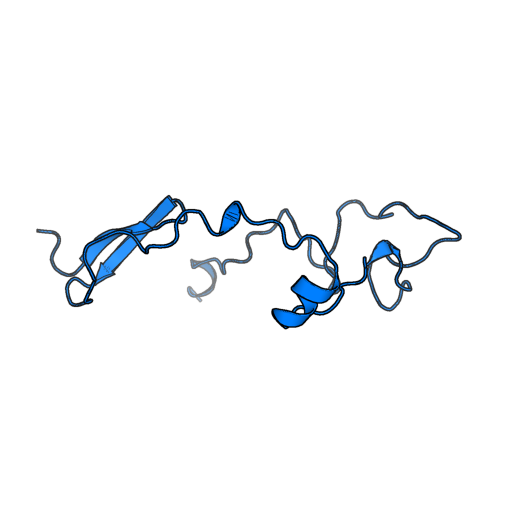44 1.00 66.38 90 GLU A O 1
ATOM 664 N N . SER A 1 91 ? 10.078 10.659 2.815 1.00 66.50 91 SER A N 1
ATOM 665 C CA . SER A 1 91 ? 9.342 11.825 3.310 1.00 66.50 91 SER A CA 1
ATOM 666 C C . SER A 1 91 ? 8.007 11.411 3.933 1.00 66.50 91 SER A C 1
ATOM 668 O O . SER A 1 91 ? 7.165 10.869 3.207 1.00 66.50 91 SER A O 1
ATOM 670 N N . PRO A 1 92 ? 7.759 11.682 5.232 1.00 74.44 92 PRO A N 1
ATOM 671 C CA . PRO A 1 92 ? 6.418 11.561 5.784 1.00 74.44 92 PRO A CA 1
ATOM 672 C C . PRO A 1 92 ? 5.489 12.522 5.034 1.00 74.44 92 PRO A C 1
ATOM 674 O O . PRO A 1 92 ? 5.768 13.712 4.924 1.00 74.44 92 PRO A O 1
ATOM 677 N N . THR A 1 93 ? 4.383 12.004 4.502 1.00 77.31 93 THR A N 1
ATOM 678 C CA . THR A 1 93 ? 3.388 12.807 3.770 1.00 77.31 93 THR A CA 1
ATOM 679 C C . THR A 1 93 ? 2.415 13.535 4.698 1.00 77.31 93 THR A C 1
ATOM 681 O O . THR A 1 93 ? 1.560 14.282 4.230 1.00 77.31 93 THR A O 1
ATOM 684 N N . ILE A 1 94 ? 2.497 13.289 6.010 1.00 80.44 94 ILE A N 1
ATOM 685 C CA . ILE A 1 94 ? 1.659 13.947 7.013 1.00 80.44 94 ILE A CA 1
ATOM 686 C C . ILE A 1 94 ? 2.117 15.399 7.139 1.00 80.44 94 ILE A C 1
ATOM 688 O O . ILE A 1 94 ? 3.291 15.666 7.387 1.00 80.44 94 ILE A O 1
ATOM 692 N N . ILE A 1 95 ? 1.174 16.329 6.987 1.00 74.88 95 ILE A N 1
ATOM 693 C CA . ILE A 1 95 ? 1.425 17.761 7.151 1.00 74.88 95 ILE A CA 1
ATOM 694 C C . ILE A 1 95 ? 1.875 18.010 8.599 1.00 74.88 95 ILE A C 1
ATOM 696 O O . ILE A 1 95 ? 1.145 17.647 9.528 1.00 74.88 95 ILE A O 1
ATOM 700 N N . PRO A 1 96 ? 3.054 18.613 8.832 1.00 64.44 96 PRO A N 1
ATOM 701 C CA . PRO A 1 96 ? 3.479 18.941 10.181 1.00 64.44 96 PRO A CA 1
ATOM 702 C C . PRO A 1 96 ? 2.547 20.009 10.765 1.00 64.44 96 PRO A C 1
ATOM 704 O O . PRO A 1 96 ? 2.349 21.065 10.165 1.00 64.44 96 PRO A O 1
ATOM 707 N N . ILE A 1 97 ? 2.029 19.762 11.974 1.00 59.12 97 ILE A N 1
ATOM 708 C CA . ILE A 1 97 ? 1.135 20.673 12.723 1.00 59.12 97 ILE A CA 1
ATOM 709 C C . ILE A 1 97 ? 1.738 22.089 12.868 1.00 59.12 97 ILE A C 1
ATOM 711 O O . ILE A 1 97 ? 1.013 23.072 12.970 1.00 59.12 97 ILE A O 1
ATOM 715 N N . ILE A 1 98 ? 3.066 22.209 12.783 1.00 55.41 98 ILE A N 1
ATOM 716 C CA . ILE A 1 98 ? 3.835 23.458 12.899 1.00 55.41 98 ILE A CA 1
ATOM 717 C C . ILE A 1 98 ? 3.541 24.452 11.751 1.00 55.41 98 ILE A C 1
ATOM 719 O O . ILE A 1 98 ? 3.819 25.637 11.883 1.00 55.41 98 ILE A O 1
ATOM 723 N N . THR A 1 99 ? 2.931 24.020 10.640 1.00 53.66 99 THR A N 1
ATOM 724 C CA . THR A 1 99 ? 2.589 24.922 9.516 1.00 53.66 99 THR A CA 1
ATOM 725 C C . THR A 1 99 ? 1.317 25.761 9.717 1.00 53.66 99 THR A C 1
ATOM 727 O O . THR A 1 99 ? 1.054 26.636 8.902 1.00 53.66 99 THR A O 1
ATOM 730 N N . TYR A 1 100 ? 0.565 25.563 10.809 1.00 50.03 100 TYR A N 1
ATOM 731 C CA . TYR A 1 100 ? -0.645 26.341 11.143 1.00 50.03 100 TYR A CA 1
ATOM 732 C C . TYR A 1 100 ? -0.434 27.376 12.266 1.00 50.03 100 TYR A C 1
ATOM 734 O O . TYR A 1 100 ? -1.395 27.822 12.889 1.00 50.03 100 TYR A O 1
ATOM 742 N N . LEU A 1 101 ? 0.819 27.743 12.546 1.00 47.56 101 LEU A N 1
ATOM 743 C CA . LEU A 1 101 ? 1.196 28.736 13.558 1.00 47.56 101 LEU A CA 1
ATOM 744 C C . LEU A 1 101 ? 1.954 29.900 12.893 1.00 47.56 101 LEU A C 1
ATOM 746 O O . LEU A 1 101 ? 3.122 30.146 13.183 1.00 47.56 101 LEU A O 1
ATOM 750 N N . ILE A 1 102 ? 1.279 30.569 11.953 1.00 47.09 102 ILE A N 1
ATOM 751 C CA . ILE A 1 102 ? 1.573 31.920 11.444 1.00 47.09 102 ILE A CA 1
ATOM 752 C C . ILE A 1 102 ? 0.231 32.630 11.281 1.00 47.09 102 ILE A C 1
ATOM 754 O O . ILE A 1 102 ? -0.692 31.977 10.738 1.00 47.09 102 ILE A O 1
#

Radius of gyration: 22.06 Å; Cα contacts (8 Å, |Δi|>4): 82; chains: 1; bounding box: 41×49×60 Å

Secondary structure (DSSP, 8-state):
---SEEEEE-TTS-EEEEETT-----S--S-GGGGG----SHHHHHHTT------GGGS-TTT-TT---SSS----SSS---TTS--SSSS--SPPGGGG--

Solvent-accessible surface area (backbone atoms only — not comparable to full-atom values): 7065 Å² total; per-residue (Å²): 125,83,82,61,51,41,82,44,75,46,98,87,69,51,76,46,79,42,57,66,86,63,88,82,79,90,77,79,80,76,73,81,65,61,83,76,61,76,70,91,48,74,66,55,44,45,76,72,72,46,74,92,81,83,61,47,54,80,33,49,58,90,69,11,76,37,17,41,69,104,58,95,54,70,68,91,53,99,60,70,59,37,73,86,65,48,61,78,87,82,64,82,85,70,81,64,77,76,77,74,76,122

pLDDT: mean 86.9, std 12.2, range [44.5, 95.69]

Sequence (102 aa):
MEGKSATLKLPSGEVRLISKNCSATVGQVGNVGVNQKSLGRAGSKCWLGKRPVVRGVVMNPIDHPHGGGEGRAPIGRKKPATPWGYPPFESPTIIPIITYLI

InterPro domains:
  IPR002171 Large ribosomal subunit protein uL2 [PTHR13691] (4-87)
  IPR008991 Translation protein SH3-like domain superfamily [SSF50104] (2-90)
  IPR014722 Large ribosomal subunit protein uL2, domain 2 [G3DSA:2.30.30.30] (1-30)
  IPR014726 Large ribosomal subunit protein uL2, domain 3 [G3DSA:4.10.950.10] (31-94)
  IPR022669 Large ribosomal subunit protein uL2, C-terminal [PF03947] (3-85)
  IPR022669 Large ribosomal subunit protein uL2, C-terminal [SM01382] (2-87)
  IPR022671 Large ribosomal subunit protein uL2, conserved site [PS00467] (52-63)